Protein AF-A0A958S7J5-F1 (afdb_monomer)

Foldseek 3Di:
DPWKWKWKAQPVPRHTPDIWIADPVHDTDDDDAFGKIWMWIQDPPQGIDIDIDGHHHPVPDDPDDDDDDDDDRDPPPPPDD

Mean predicted aligned error: 8.37 Å

Solvent-accessible surface area (backbone atoms only — not comparable to full-atom values): 5275 Å² total; per-residue (Å²): 94,78,54,33,46,32,42,32,24,31,65,87,80,66,46,80,73,48,78,42,60,24,42,60,86,66,54,68,82,86,90,77,74,64,46,47,32,37,38,40,35,43,36,80,101,71,47,78,45,77,48,82,46,74,42,62,48,87,94,68,63,66,100,70,84,90,76,88,85,81,84,82,75,74,77,78,72,77,84,75,129

Radius of gyration: 14.83 Å; Cα contacts (8 Å, |Δi|>4): 121; chains: 1; bounding box: 54×25×30 Å

Nearest PDB structures (foldseek):
  4rb4-assembly1_A  TM=7.366E-01  e=5.549E-01  Escherichia coli DEC13E
  6o3o-assembly1_A-3  TM=4.349E-01  e=5.868E-01  Homo sapiens
  8i4t-assembly1_S  TM=5.460E-01  e=6.829E+00  Severe fever with thrombocytopenia syndrome virus
  8i4t-assembly1_Q  TM=4.320E-01  e=6.459E+00  Severe fever with thrombocytopenia syndrome virus
  8i4t-assembly1_U  TM=4.062E-01  e=5.167E+00  Severe fever with thrombocytopenia syndrome virus

Sequence (81 aa):
ILPIHIEVFNSETGDLQGIYDSNEKGSYLMILPAGKYEIIAEVPSKGTFTEKMNIGDRKSYQPEIIKDIRLNFVPKSSEQQ

Secondary structure (DSSP, 8-state):
-PPPEEEEEETTT--EEEEEE--TTS-------SEEEEEEEEETTTEEEEEEEEE--GGG--S------------------

Structure (mmCIF, N/CA/C/O backbone):
data_AF-A0A958S7J5-F1
#
_entry.id   AF-A0A958S7J5-F1
#
loop_
_atom_site.group_PDB
_atom_site.id
_atom_site.type_symbol
_atom_site.label_atom_id
_atom_site.label_alt_id
_atom_site.label_comp_id
_atom_site.label_asym_id
_atom_site.label_entity_id
_atom_site.label_seq_id
_atom_site.pdbx_PDB_ins_code
_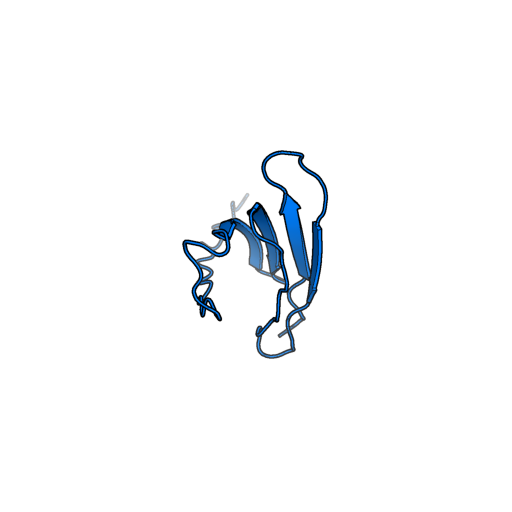atom_site.Cartn_x
_atom_site.Cartn_y
_atom_site.Cartn_z
_atom_site.occupancy
_atom_site.B_iso_or_equiv
_atom_site.auth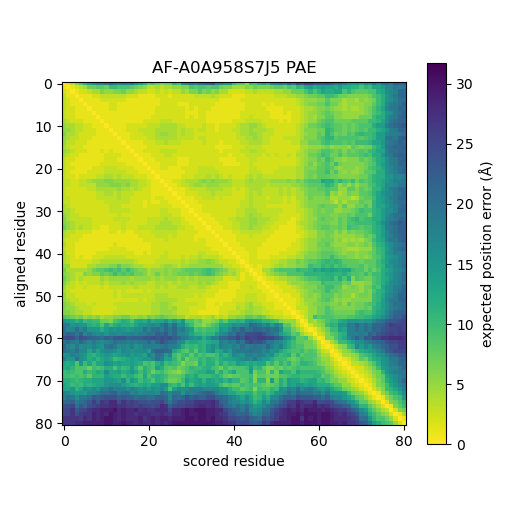_seq_id
_atom_site.auth_comp_id
_atom_site.auth_asym_id
_atom_site.auth_atom_id
_atom_site.pdbx_PDB_model_num
ATOM 1 N N . ILE A 1 1 ? 9.527 -4.825 -15.442 1.00 66.00 1 ILE A N 1
ATOM 2 C CA . ILE A 1 1 ? 9.841 -3.847 -14.369 1.00 66.00 1 ILE A CA 1
ATOM 3 C C . ILE A 1 1 ? 9.926 -4.663 -13.089 1.00 66.00 1 ILE A C 1
ATOM 5 O O . ILE A 1 1 ? 9.175 -5.626 -12.991 1.00 66.00 1 ILE A O 1
ATOM 9 N N . LEU A 1 2 ? 10.875 -4.392 -12.188 1.00 83.94 2 LEU A N 1
ATOM 10 C CA . LEU A 1 2 ? 10.890 -5.103 -10.904 1.00 83.94 2 LEU A CA 1
ATOM 11 C C . LEU A 1 2 ? 9.574 -4.810 -10.156 1.00 83.94 2 LEU A C 1
ATOM 13 O O . LEU A 1 2 ? 9.112 -3.668 -10.247 1.00 83.94 2 LEU A O 1
ATOM 17 N N . PRO A 1 3 ? 8.970 -5.798 -9.472 1.00 89.50 3 PRO A N 1
ATOM 18 C CA . PRO A 1 3 ? 7.781 -5.575 -8.655 1.00 89.50 3 PRO A CA 1
ATOM 19 C C . PRO A 1 3 ? 7.940 -4.362 -7.737 1.00 89.50 3 PRO A C 1
ATOM 21 O O . PRO A 1 3 ? 9.021 -4.103 -7.206 1.00 89.50 3 PRO A O 1
ATOM 24 N N . ILE A 1 4 ? 6.860 -3.598 -7.603 1.00 92.88 4 ILE A N 1
ATOM 25 C CA . ILE A 1 4 ? 6.768 -2.479 -6.663 1.00 92.88 4 ILE A CA 1
ATOM 26 C C . ILE A 1 4 ? 6.269 -3.065 -5.351 1.00 92.88 4 ILE A C 1
ATOM 28 O O . ILE A 1 4 ? 5.171 -3.622 -5.334 1.00 92.88 4 ILE A O 1
ATOM 32 N N . HIS A 1 5 ? 7.061 -2.906 -4.293 1.00 95.00 5 HIS A N 1
ATOM 33 C CA . HIS A 1 5 ? 6.681 -3.272 -2.930 1.00 95.00 5 HIS A CA 1
ATOM 34 C C . HIS A 1 5 ? 5.832 -2.151 -2.336 1.00 95.00 5 HIS A C 1
ATOM 36 O O . HIS A 1 5 ? 6.201 -0.979 -2.427 1.00 9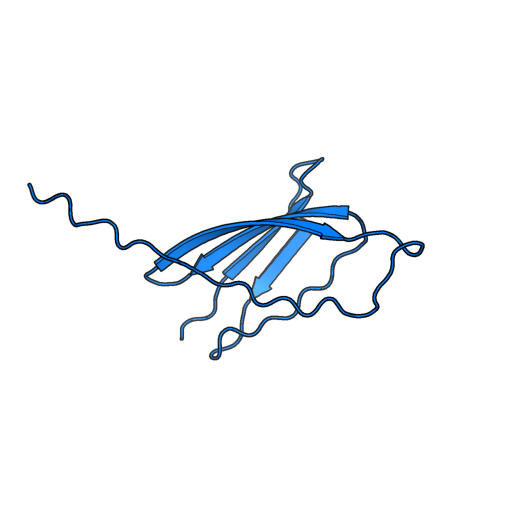5.00 5 HIS A O 1
ATOM 42 N N . ILE A 1 6 ? 4.674 -2.490 -1.780 1.00 96.19 6 ILE A N 1
ATOM 43 C CA . ILE A 1 6 ? 3.694 -1.531 -1.274 1.00 96.19 6 ILE A CA 1
ATOM 44 C C . ILE A 1 6 ? 3.324 -1.910 0.154 1.00 96.19 6 ILE A C 1
ATOM 46 O O . ILE A 1 6 ? 2.774 -2.981 0.401 1.00 96.19 6 ILE A O 1
ATOM 50 N N . GLU A 1 7 ? 3.542 -0.992 1.083 1.00 97.44 7 GLU A N 1
ATOM 51 C CA . GLU A 1 7 ? 3.115 -1.098 2.472 1.00 97.44 7 GLU A CA 1
ATOM 52 C C . GLU A 1 7 ? 1.948 -0.150 2.725 1.00 97.44 7 GLU A C 1
ATOM 54 O O . GLU A 1 7 ? 1.919 0.983 2.236 1.00 97.44 7 GLU A O 1
ATOM 59 N N . VAL A 1 8 ? 0.962 -0.613 3.486 1.00 97.25 8 VAL A N 1
ATOM 60 C CA . VAL A 1 8 ? -0.219 0.178 3.832 1.00 97.25 8 VAL A CA 1
ATOM 61 C C . VAL A 1 8 ? -0.345 0.263 5.335 1.00 97.25 8 VAL A C 1
ATOM 63 O O . VAL A 1 8 ? -0.470 -0.759 6.005 1.00 97.25 8 VAL A O 1
ATOM 66 N N . PHE A 1 9 ? -0.409 1.479 5.855 1.00 97.88 9 PHE A N 1
ATOM 67 C CA . PHE A 1 9 ? -0.566 1.759 7.274 1.00 97.88 9 PHE A CA 1
ATOM 68 C C . PHE A 1 9 ? -1.922 2.397 7.540 1.00 97.88 9 PHE A C 1
ATOM 70 O O . PHE A 1 9 ? -2.402 3.211 6.751 1.00 97.88 9 PHE A O 1
ATOM 77 N N . ASN A 1 10 ? -2.549 2.062 8.663 1.00 96.81 10 ASN A N 1
ATOM 78 C CA . ASN A 1 10 ? -3.692 2.812 9.166 1.00 96.81 10 ASN A CA 1
ATOM 79 C C . ASN A 1 10 ? -3.196 4.193 9.617 1.00 96.81 10 ASN A C 1
ATOM 81 O O . ASN A 1 10 ? -2.344 4.287 10.494 1.00 96.81 10 ASN A O 1
ATOM 85 N N . SER A 1 11 ? -3.720 5.272 9.035 1.00 95.56 11 SER A N 1
ATOM 86 C CA . SER A 1 11 ? -3.232 6.630 9.325 1.00 95.56 11 SER A CA 1
ATOM 87 C C . SER A 1 11 ? -3.590 7.144 10.720 1.00 95.56 11 SER A C 1
ATOM 89 O O . SER A 1 11 ? -3.053 8.165 11.138 1.00 95.56 11 SER A O 1
ATOM 91 N N . GLU A 1 12 ? -4.535 6.508 11.411 1.00 94.50 12 GLU A N 1
ATOM 92 C CA . GLU A 1 12 ? -4.962 6.911 12.753 1.00 94.50 12 GLU A CA 1
ATOM 93 C C . GLU A 1 12 ? -4.159 6.184 13.834 1.00 94.50 12 GLU A C 1
ATOM 95 O O . GLU A 1 12 ? -3.784 6.804 14.827 1.00 94.50 12 GLU A O 1
ATOM 100 N N . THR A 1 13 ? -3.873 4.893 13.639 1.00 95.50 13 THR A N 1
ATOM 101 C CA . THR A 1 13 ? -3.145 4.080 14.629 1.00 95.50 13 THR A CA 1
ATOM 102 C C . THR A 1 13 ? -1.658 3.917 14.321 1.00 95.50 13 THR A C 1
ATOM 104 O O . THR A 1 13 ? -0.875 3.671 15.233 1.00 95.50 13 THR A O 1
ATOM 107 N N . GLY A 1 14 ? -1.253 4.073 13.060 1.00 95.62 14 GLY A N 1
ATOM 108 C CA . GLY A 1 14 ? 0.096 3.766 12.581 1.00 95.62 14 GLY A CA 1
ATOM 109 C C . GLY A 1 14 ? 0.343 2.274 12.334 1.00 95.62 14 GLY A C 1
ATOM 110 O O . GLY A 1 14 ? 1.451 1.898 11.963 1.00 95.62 14 GLY A O 1
ATOM 111 N N . ASP A 1 15 ? -0.666 1.418 12.517 1.00 97.12 15 ASP A N 1
ATOM 112 C CA . ASP A 1 15 ? -0.505 -0.029 12.364 1.00 97.12 15 ASP A CA 1
ATOM 113 C C . ASP A 1 15 ? -0.366 -0.425 10.893 1.00 97.12 15 ASP A C 1
ATOM 115 O O . ASP A 1 15 ? -1.146 0.029 10.050 1.00 97.12 15 ASP A O 1
ATOM 119 N N . LEU A 1 16 ? 0.550 -1.349 10.594 1.00 96.69 16 LEU A N 1
ATOM 120 C CA . LEU A 1 16 ? 0.645 -1.988 9.282 1.00 96.69 16 LEU A CA 1
ATOM 121 C C . LEU A 1 16 ? -0.610 -2.837 9.020 1.00 96.69 16 LEU A C 1
ATOM 123 O O . LEU A 1 16 ? -0.935 -3.752 9.774 1.00 96.69 16 LEU A O 1
ATOM 127 N N . GLN A 1 17 ? -1.307 -2.530 7.934 1.00 96.62 17 GLN A N 1
ATOM 128 C CA . GLN A 1 17 ? -2.560 -3.165 7.521 1.00 96.62 17 GLN A CA 1
ATOM 129 C C . GLN A 1 17 ? -2.348 -4.209 6.430 1.00 96.62 17 GLN A C 1
ATOM 131 O O . GLN A 1 17 ? -3.113 -5.166 6.336 1.00 96.62 17 GLN A O 1
ATOM 136 N N . GLY A 1 18 ? -1.315 -4.039 5.606 1.00 95.75 18 GLY A N 1
ATOM 137 C CA . GLY A 1 18 ? -1.019 -4.980 4.541 1.00 95.75 18 GLY A CA 1
ATOM 138 C C . GLY A 1 18 ? 0.266 -4.660 3.801 1.00 95.75 18 GLY A C 1
ATOM 139 O O . GLY A 1 18 ? 0.745 -3.525 3.806 1.00 95.75 18 GLY A O 1
ATOM 140 N N . ILE A 1 19 ? 0.788 -5.697 3.156 1.00 96.75 19 ILE A N 1
ATOM 141 C CA . ILE A 1 19 ? 1.910 -5.640 2.227 1.00 96.75 19 ILE A CA 1
ATOM 142 C C . ILE A 1 19 ? 1.418 -6.227 0.907 1.00 96.75 19 ILE A C 1
ATOM 144 O O . ILE A 1 19 ? 0.773 -7.279 0.899 1.00 96.75 19 ILE A O 1
ATOM 148 N N . TYR A 1 20 ? 1.699 -5.535 -0.190 1.00 95.38 20 TYR A N 1
ATOM 149 C CA . TYR A 1 20 ? 1.268 -5.909 -1.530 1.00 95.38 20 TYR A CA 1
ATOM 150 C C . TYR A 1 20 ? 2.411 -5.719 -2.517 1.00 95.38 20 TYR A C 1
ATOM 152 O O . TYR A 1 20 ? 3.184 -4.773 -2.408 1.00 95.38 20 TYR A O 1
ATOM 160 N N . ASP A 1 21 ? 2.440 -6.570 -3.534 1.00 94.81 21 ASP A N 1
ATOM 161 C CA . ASP A 1 21 ? 3.372 -6.456 -4.645 1.00 94.81 21 ASP A CA 1
ATOM 162 C C . ASP A 1 21 ? 2.618 -6.191 -5.942 1.00 94.81 21 ASP A C 1
ATOM 164 O O . ASP A 1 21 ? 1.543 -6.747 -6.200 1.00 94.81 21 ASP A O 1
ATOM 168 N N . SER A 1 22 ? 3.201 -5.354 -6.795 1.00 93.88 22 SER A N 1
ATOM 169 C CA . SER A 1 22 ? 2.747 -5.254 -8.177 1.00 93.88 22 SER A CA 1
ATOM 170 C C . SER A 1 22 ? 3.290 -6.398 -9.036 1.00 93.88 22 SER A C 1
ATOM 172 O O . SER A 1 22 ? 4.321 -7.007 -8.755 1.00 93.88 22 SER A O 1
ATOM 174 N N . ASN A 1 23 ? 2.598 -6.696 -10.132 1.00 92.50 23 ASN A N 1
ATOM 175 C CA . ASN A 1 23 ? 3.115 -7.586 -11.164 1.00 92.50 23 ASN A CA 1
ATOM 176 C C . ASN A 1 23 ? 4.198 -6.890 -12.015 1.00 92.50 23 ASN A C 1
ATOM 178 O O . ASN A 1 23 ? 4.456 -5.694 -11.894 1.00 92.50 23 ASN A O 1
ATOM 182 N N . GLU A 1 24 ? 4.788 -7.611 -12.970 1.00 88.31 24 GLU A N 1
ATOM 183 C CA . GLU A 1 24 ? 5.861 -7.082 -13.834 1.00 88.31 24 GLU A CA 1
ATOM 184 C C . GLU A 1 24 ? 5.458 -5.876 -14.707 1.00 88.31 24 GLU A C 1
ATOM 186 O O . GLU A 1 24 ? 6.332 -5.176 -15.242 1.00 88.31 24 GLU A O 1
ATOM 191 N N . LYS A 1 25 ? 4.146 -5.643 -14.865 1.00 87.62 25 LYS A N 1
ATOM 192 C CA . LYS A 1 25 ? 3.545 -4.509 -15.582 1.00 87.62 25 LYS A CA 1
ATOM 193 C C . LYS A 1 25 ? 3.224 -3.327 -14.658 1.00 87.62 25 LYS A C 1
ATOM 195 O O . LYS A 1 25 ? 2.763 -2.300 -15.145 1.00 87.62 25 LYS A O 1
ATOM 200 N N . GLY A 1 26 ? 3.466 -3.456 -13.353 1.00 85.44 26 GLY A N 1
ATOM 201 C CA . GLY A 1 26 ? 3.168 -2.440 -12.345 1.00 85.44 26 GLY A CA 1
ATOM 202 C C . GLY A 1 26 ? 1.714 -2.428 -11.865 1.00 85.44 26 GLY A C 1
ATOM 203 O O . GLY A 1 26 ? 1.340 -1.529 -11.119 1.00 85.44 26 GLY A O 1
ATOM 204 N N . SER A 1 27 ? 0.885 -3.399 -12.262 1.00 89.69 27 SER A N 1
ATOM 205 C CA . SER A 1 27 ? -0.491 -3.517 -11.758 1.00 89.69 27 SER A CA 1
ATOM 206 C C . SER A 1 27 ? -0.506 -4.248 -10.420 1.00 89.69 27 SER A C 1
ATOM 208 O O . SER A 1 27 ? 0.205 -5.236 -10.259 1.00 89.69 27 SER A O 1
ATOM 210 N N . TYR A 1 28 ? -1.347 -3.815 -9.488 1.00 90.50 28 TYR A N 1
ATOM 211 C CA . TYR A 1 28 ? -1.492 -4.424 -8.166 1.00 90.50 28 TYR A CA 1
ATOM 212 C C . TYR A 1 28 ? -2.974 -4.518 -7.784 1.00 90.50 28 TYR A C 1
ATOM 214 O O . TYR A 1 28 ? -3.812 -3.806 -8.338 1.00 90.50 28 TYR A O 1
ATOM 222 N N . LEU A 1 29 ? -3.290 -5.405 -6.841 1.00 90.56 29 LEU A N 1
ATOM 223 C CA . LEU A 1 29 ? -4.615 -5.530 -6.241 1.00 90.56 29 LEU A CA 1
ATOM 224 C C . LEU A 1 29 ? -4.479 -5.375 -4.730 1.00 90.56 29 LEU A C 1
ATOM 226 O O . LEU A 1 29 ? -3.676 -6.062 -4.103 1.00 90.56 29 LEU A O 1
ATOM 230 N N . MET A 1 30 ? -5.285 -4.488 -4.158 1.00 90.88 30 MET A N 1
ATOM 231 C CA . MET A 1 30 ? -5.276 -4.165 -2.738 1.00 90.88 30 MET A CA 1
ATOM 232 C C . MET A 1 30 ? -6.695 -4.299 -2.188 1.00 90.88 30 MET A C 1
ATOM 234 O O . MET A 1 30 ? -7.637 -3.744 -2.750 1.00 90.88 30 MET A O 1
ATOM 238 N N . ILE A 1 31 ? -6.844 -5.047 -1.095 1.00 89.12 31 ILE A N 1
ATOM 239 C CA . ILE A 1 31 ? -8.124 -5.252 -0.410 1.00 89.12 31 ILE A CA 1
ATOM 240 C C . ILE A 1 31 ? -7.981 -4.685 0.994 1.00 89.12 31 ILE A C 1
ATOM 242 O O . ILE A 1 31 ? -7.214 -5.213 1.796 1.00 89.12 31 ILE A O 1
ATOM 246 N N . LEU A 1 32 ? -8.724 -3.618 1.273 1.00 89.19 32 LEU A N 1
ATOM 247 C CA . LEU A 1 32 ? -8.714 -2.918 2.551 1.00 89.19 32 LEU A CA 1
ATOM 248 C C . LEU A 1 32 ? -10.153 -2.680 3.025 1.00 89.19 32 LEU A C 1
ATOM 250 O O . LEU A 1 32 ? -11.041 -2.455 2.194 1.00 89.19 32 LEU A O 1
ATOM 254 N N . PRO A 1 33 ? -10.406 -2.719 4.343 1.00 88.50 33 PRO A N 1
ATOM 255 C CA . PRO A 1 33 ? -11.680 -2.281 4.888 1.00 88.50 33 PRO A CA 1
ATOM 256 C C . PRO A 1 33 ? -11.853 -0.758 4.750 1.00 88.50 33 PRO A C 1
ATOM 258 O O . PRO A 1 33 ? -10.981 -0.039 4.264 1.00 88.50 33 PRO A O 1
ATOM 261 N N . ALA A 1 34 ? -13.016 -0.257 5.168 1.00 89.00 34 ALA A N 1
ATOM 262 C CA . ALA A 1 34 ? -13.226 1.182 5.278 1.00 89.00 34 ALA A CA 1
ATOM 263 C C . ALA A 1 34 ? -12.288 1.768 6.344 1.00 89.00 34 ALA A C 1
ATOM 265 O O . ALA A 1 34 ? -12.152 1.205 7.432 1.00 89.00 34 ALA A O 1
ATOM 266 N N . GLY A 1 35 ? -11.667 2.902 6.035 1.00 91.44 35 GLY A N 1
ATOM 267 C CA . GLY A 1 35 ? -10.658 3.507 6.895 1.00 91.44 35 GLY A CA 1
ATOM 268 C C . GLY A 1 35 ? -9.790 4.534 6.177 1.00 91.44 35 GLY A C 1
ATOM 269 O O . GLY A 1 35 ? -9.932 4.779 4.976 1.00 91.44 35 GLY A O 1
ATOM 270 N N . LYS A 1 36 ? -8.878 5.139 6.939 1.00 94.06 36 LYS A N 1
ATOM 271 C CA . LYS A 1 36 ? -7.873 6.079 6.436 1.00 94.06 36 LYS A CA 1
ATOM 272 C C . LYS A 1 36 ? -6.514 5.406 6.434 1.00 94.06 36 LYS A C 1
ATOM 274 O O . LYS A 1 36 ? -6.107 4.839 7.448 1.00 94.06 36 LYS A O 1
ATOM 279 N N . TYR A 1 37 ? -5.825 5.510 5.311 1.00 96.12 37 TYR A N 1
ATOM 280 C CA . TYR A 1 37 ? -4.588 4.796 5.070 1.00 96.12 37 TYR A CA 1
ATOM 281 C C . TYR A 1 37 ? -3.498 5.706 4.522 1.00 96.12 37 TYR A C 1
ATOM 283 O O . TYR A 1 37 ? -3.760 6.637 3.756 1.00 96.12 37 TYR A O 1
ATOM 291 N N . GLU A 1 38 ? -2.267 5.394 4.902 1.00 96.88 38 GLU A N 1
ATOM 292 C CA . GLU A 1 38 ? -1.055 5.890 4.272 1.00 96.88 38 GLU A CA 1
ATOM 293 C C . GLU A 1 38 ? -0.420 4.731 3.512 1.00 96.88 38 GLU A C 1
ATOM 295 O O . GLU A 1 38 ? -0.135 3.679 4.081 1.00 96.88 38 GLU A O 1
ATOM 300 N N . ILE A 1 39 ? -0.266 4.912 2.207 1.00 95.50 39 ILE A N 1
ATOM 301 C CA . ILE A 1 39 ? 0.304 3.929 1.297 1.00 95.50 39 ILE A CA 1
ATOM 302 C C . ILE A 1 39 ? 1.719 4.375 0.979 1.00 95.50 39 ILE A C 1
ATOM 304 O O . ILE A 1 39 ? 1.923 5.505 0.535 1.00 95.50 39 ILE A O 1
ATOM 308 N N . ILE A 1 40 ? 2.677 3.481 1.180 1.00 95.19 40 ILE A N 1
ATOM 309 C CA . ILE A 1 40 ? 4.092 3.692 0.906 1.00 95.19 40 ILE A CA 1
ATOM 310 C C . ILE A 1 40 ? 4.505 2.667 -0.145 1.00 95.19 40 ILE A C 1
ATOM 312 O O . ILE A 1 40 ? 4.443 1.470 0.099 1.00 95.19 40 ILE A O 1
ATOM 316 N N . ALA A 1 41 ? 4.898 3.129 -1.328 1.00 93.56 41 ALA A N 1
ATOM 317 C CA . ALA A 1 41 ? 5.320 2.273 -2.428 1.00 93.56 41 ALA A CA 1
ATOM 318 C C . ALA A 1 41 ? 6.804 2.490 -2.734 1.00 93.56 41 ALA A C 1
ATOM 320 O O . ALA A 1 41 ? 7.222 3.597 -3.083 1.00 93.56 41 ALA A O 1
ATOM 321 N N . GLU A 1 42 ? 7.599 1.432 -2.641 1.00 92.31 42 GLU A N 1
ATOM 322 C CA . GLU A 1 42 ? 9.002 1.431 -3.035 1.00 92.31 42 GLU A CA 1
ATOM 323 C C . GLU A 1 42 ? 9.124 1.081 -4.511 1.00 92.31 42 GLU A C 1
ATOM 325 O O . GLU A 1 42 ? 8.827 -0.032 -4.949 1.00 92.31 42 GLU A O 1
ATOM 330 N N . VAL A 1 43 ? 9.574 2.052 -5.302 1.00 87.38 43 VAL A N 1
ATOM 331 C CA . VAL A 1 43 ? 9.714 1.893 -6.743 1.00 87.38 43 VAL A CA 1
ATOM 332 C C . VAL A 1 43 ? 11.187 1.693 -7.076 1.00 87.38 43 VAL A C 1
ATOM 334 O O . VAL A 1 43 ? 11.987 2.629 -6.920 1.00 87.38 43 VAL A O 1
ATOM 337 N N . PRO A 1 44 ? 11.568 0.502 -7.574 1.00 84.75 44 PRO A N 1
ATOM 338 C CA . PRO A 1 44 ? 12.954 0.193 -7.884 1.00 84.75 44 PRO A CA 1
ATOM 339 C C . PRO A 1 44 ? 13.581 1.250 -8.793 1.00 84.75 44 PRO A C 1
ATOM 341 O O . PRO A 1 44 ? 13.008 1.644 -9.812 1.00 84.75 44 PRO A O 1
ATOM 344 N N . SER A 1 45 ? 14.758 1.735 -8.393 1.00 82.50 45 SER A N 1
ATOM 345 C CA . SER A 1 45 ? 15.530 2.770 -9.100 1.00 82.50 45 SER A CA 1
ATOM 346 C C . SER A 1 45 ? 14.866 4.151 -9.211 1.00 82.50 45 SER A C 1
ATOM 348 O O . SER A 1 45 ? 15.404 5.017 -9.899 1.00 82.50 45 SER A O 1
ATOM 350 N N . LYS A 1 46 ? 13.726 4.384 -8.547 1.00 82.88 46 LYS A N 1
ATOM 351 C CA . LYS A 1 46 ? 13.027 5.682 -8.556 1.00 82.88 46 LYS A CA 1
ATOM 352 C C . LYS A 1 46 ? 12.756 6.250 -7.161 1.00 82.88 46 LYS A C 1
ATOM 354 O O . LYS A 1 46 ? 12.640 7.464 -7.027 1.00 82.88 46 LYS A O 1
ATOM 359 N N . GLY A 1 47 ? 12.748 5.403 -6.132 1.00 85.06 47 GLY A N 1
ATOM 360 C CA . GLY A 1 47 ? 12.593 5.799 -4.733 1.00 85.06 47 GLY A CA 1
ATOM 361 C C . GLY A 1 47 ? 11.191 5.525 -4.201 1.00 85.06 47 GLY A C 1
ATOM 362 O O . GLY A 1 47 ? 10.434 4.751 -4.784 1.00 85.06 47 GLY A O 1
ATOM 363 N N . THR A 1 48 ? 10.860 6.154 -3.079 1.00 88.94 48 THR A N 1
ATOM 364 C CA . THR A 1 48 ? 9.602 5.919 -2.366 1.00 88.94 48 THR A CA 1
ATOM 365 C C . THR A 1 48 ? 8.529 6.914 -2.795 1.00 88.94 48 THR A C 1
ATOM 367 O O . THR A 1 48 ? 8.785 8.111 -2.936 1.00 88.94 48 THR A O 1
ATOM 370 N N . PHE A 1 49 ? 7.315 6.414 -2.984 1.00 88.56 49 PHE A N 1
A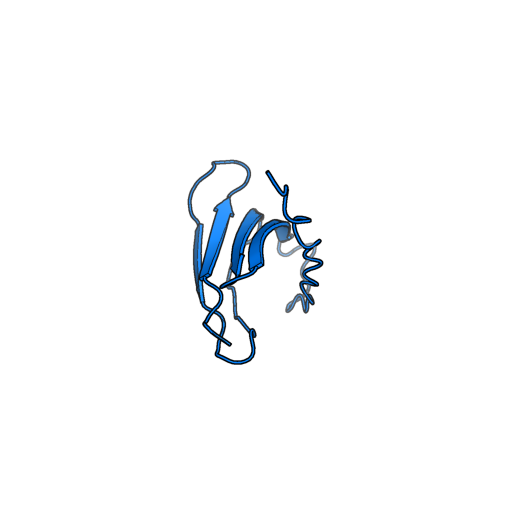TOM 371 C CA . PHE A 1 49 ? 6.101 7.194 -3.167 1.00 88.56 49 PHE A CA 1
ATOM 372 C C . PHE A 1 49 ? 5.208 7.044 -1.939 1.00 88.56 49 PHE A C 1
ATOM 374 O O . PHE A 1 49 ? 5.070 5.942 -1.416 1.00 88.56 49 PHE A O 1
ATOM 381 N N . THR A 1 50 ? 4.579 8.136 -1.509 1.00 92.25 50 THR A N 1
ATOM 382 C CA . THR A 1 50 ? 3.653 8.126 -0.375 1.00 92.25 50 THR A CA 1
ATOM 383 C C . THR A 1 50 ? 2.345 8.796 -0.759 1.00 92.25 50 THR A C 1
ATOM 385 O O . THR A 1 50 ? 2.342 9.897 -1.311 1.00 92.25 50 THR A O 1
ATOM 388 N N . GLU A 1 51 ? 1.228 8.151 -0.433 1.00 91.50 51 GLU A N 1
ATOM 389 C CA . GLU A 1 51 ? -0.110 8.667 -0.697 1.00 91.50 51 GLU A CA 1
ATOM 390 C C . GLU A 1 51 ? -1.059 8.414 0.470 1.00 91.50 51 GLU A C 1
ATOM 392 O O . GLU A 1 51 ? -1.094 7.330 1.046 1.00 91.50 51 GLU A O 1
ATOM 397 N N . LYS A 1 52 ? -1.889 9.413 0.779 1.00 93.19 52 LYS A N 1
ATOM 398 C CA . LYS A 1 52 ? -2.985 9.267 1.736 1.00 93.19 52 LYS A CA 1
ATOM 399 C C . LYS A 1 52 ? -4.270 8.905 1.008 1.00 93.19 52 LYS A C 1
ATOM 401 O O . LYS A 1 52 ? -4.661 9.572 0.049 1.00 93.19 52 LYS A O 1
ATOM 406 N N . MET A 1 53 ? -4.950 7.879 1.499 1.00 89.69 53 MET A N 1
ATOM 407 C CA . MET A 1 53 ? -6.183 7.359 0.926 1.00 89.69 53 MET A CA 1
ATOM 408 C C . MET A 1 53 ? -7.263 7.247 1.996 1.00 89.69 53 MET A C 1
ATOM 410 O O . MET A 1 53 ? -6.997 6.869 3.133 1.00 89.69 53 MET A O 1
ATOM 414 N N . ASN A 1 54 ? -8.500 7.564 1.625 1.00 89.94 54 ASN A N 1
ATOM 415 C CA . ASN A 1 54 ? -9.665 7.355 2.472 1.00 89.94 54 ASN A CA 1
ATOM 416 C C . ASN A 1 54 ? -10.630 6.416 1.750 1.00 89.94 54 ASN A C 1
ATOM 418 O O . ASN A 1 54 ? -11.101 6.743 0.660 1.00 89.94 54 ASN A O 1
ATOM 422 N N . ILE A 1 55 ? -10.912 5.268 2.358 1.00 86.12 55 ILE A N 1
ATOM 423 C CA . ILE A 1 55 ? -11.890 4.299 1.873 1.00 86.12 55 ILE A CA 1
ATOM 424 C C . ILE A 1 55 ? -13.157 4.504 2.693 1.00 86.12 55 ILE A C 1
ATOM 426 O O . ILE A 1 55 ? -13.204 4.201 3.885 1.00 86.12 55 ILE A O 1
ATOM 430 N N . GLY A 1 56 ? -14.172 5.071 2.045 1.00 79.19 56 GLY A N 1
ATOM 431 C CA . GLY A 1 56 ? -15.463 5.336 2.664 1.00 79.19 56 GLY A CA 1
ATOM 432 C C . GLY A 1 56 ? -16.211 4.057 3.055 1.00 79.19 56 GLY A C 1
ATOM 433 O O . GLY A 1 56 ? -15.982 2.976 2.511 1.00 79.19 56 GLY A O 1
ATOM 434 N N . ASP A 1 57 ? -17.128 4.184 4.012 1.00 73.50 57 ASP A N 1
ATOM 435 C CA . ASP A 1 57 ? -17.962 3.076 4.472 1.00 73.50 57 ASP A CA 1
ATOM 436 C C . ASP A 1 57 ? -19.083 2.717 3.471 1.00 73.50 57 ASP A C 1
ATOM 438 O O . ASP A 1 57 ? -19.269 3.359 2.430 1.00 73.50 57 ASP A O 1
ATOM 442 N N . ARG A 1 58 ? -19.879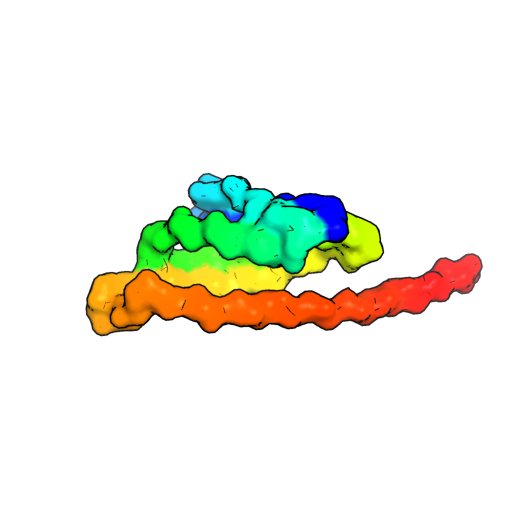 1.692 3.816 1.00 63.91 58 ARG A N 1
ATOM 443 C CA . ARG A 1 58 ? -21.004 1.185 3.007 1.00 63.91 58 ARG A CA 1
ATOM 444 C C . ARG A 1 58 ? -22.007 2.254 2.555 1.00 63.91 58 ARG A C 1
ATOM 446 O O . ARG A 1 58 ? -22.683 2.030 1.557 1.00 63.91 58 ARG A O 1
ATOM 453 N N . LYS A 1 59 ? -22.139 3.386 3.256 1.00 66.44 59 LYS A N 1
ATOM 454 C CA . LYS A 1 59 ? -23.072 4.466 2.882 1.00 66.44 59 LYS A CA 1
ATOM 455 C C . LYS A 1 59 ? -22.533 5.350 1.754 1.00 66.44 59 LYS A C 1
ATOM 457 O O . LYS A 1 59 ? -23.296 6.104 1.163 1.00 66.44 59 LYS A O 1
ATOM 462 N N . SER A 1 60 ? -21.244 5.234 1.448 1.00 63.59 60 SER A N 1
ATOM 463 C CA . SER A 1 60 ? -20.525 6.000 0.421 1.00 63.59 60 SER A CA 1
ATOM 464 C C . SER A 1 60 ? -19.933 5.122 -0.692 1.00 63.59 60 SER A C 1
ATOM 466 O O . SER A 1 60 ? -19.107 5.580 -1.477 1.00 63.59 60 SER A O 1
ATOM 468 N N . TYR A 1 61 ? -20.332 3.848 -0.744 1.00 59.12 61 TYR A N 1
ATOM 469 C CA . TYR A 1 61 ? -19.596 2.803 -1.450 1.00 59.12 61 TYR A CA 1
ATOM 470 C C . TYR A 1 61 ? -19.689 2.906 -2.980 1.00 59.12 61 TYR A C 1
ATOM 472 O O . TYR A 1 61 ? -20.779 2.844 -3.550 1.00 59.12 61 TYR A O 1
ATOM 480 N N . GLN A 1 62 ? -18.527 2.963 -3.639 1.00 61.50 62 GLN A N 1
ATOM 481 C CA . GLN A 1 62 ? -18.347 2.442 -4.995 1.00 61.50 62 GLN A CA 1
ATOM 482 C C . GLN A 1 62 ? -17.693 1.054 -4.879 1.00 61.50 62 GLN A C 1
ATOM 484 O O . GLN A 1 62 ? -16.731 0.920 -4.122 1.00 61.50 62 GLN A O 1
ATOM 489 N N . PRO A 1 63 ? -18.194 0.022 -5.585 1.00 57.16 63 PRO A N 1
ATOM 490 C CA . PRO A 1 63 ? -17.704 -1.354 -5.454 1.00 57.16 63 PRO A CA 1
ATOM 491 C C . PRO A 1 63 ? -16.258 -1.556 -5.904 1.00 57.16 63 PRO A C 1
ATOM 493 O O . PRO A 1 63 ? -15.616 -2.511 -5.478 1.00 57.16 63 PRO A O 1
ATOM 496 N N . GLU A 1 64 ? -15.744 -0.649 -6.726 1.00 59.25 64 GLU A N 1
ATOM 497 C CA . GLU A 1 64 ? -14.376 -0.655 -7.215 1.00 59.25 64 GLU A CA 1
ATOM 498 C C . GLU A 1 64 ? -13.920 0.797 -7.371 1.00 59.25 64 GLU A C 1
ATOM 500 O O . GLU A 1 64 ? -14.605 1.605 -7.999 1.00 59.25 64 GLU A O 1
ATOM 505 N N . ILE A 1 65 ? -12.778 1.143 -6.777 1.00 67.75 65 ILE A N 1
ATOM 506 C CA . ILE A 1 65 ? -12.117 2.425 -7.021 1.00 67.75 65 ILE A CA 1
ATOM 507 C C . ILE A 1 65 ? -10.987 2.144 -8.006 1.00 67.75 65 ILE A C 1
ATOM 509 O O . ILE A 1 65 ? -9.935 1.637 -7.621 1.00 67.75 65 ILE A O 1
ATOM 513 N N . ILE A 1 66 ? -11.197 2.480 -9.280 1.00 70.12 66 ILE A N 1
ATOM 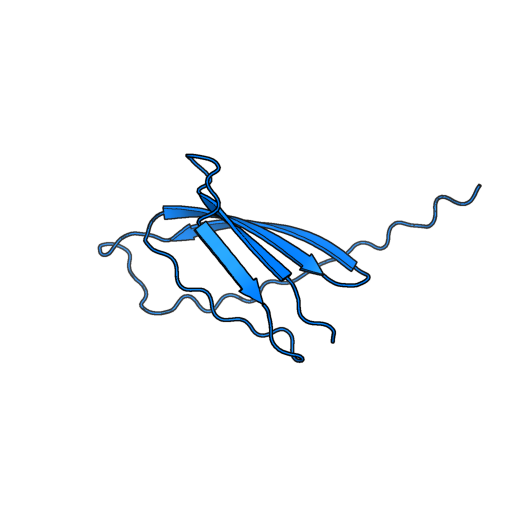514 C CA . ILE A 1 66 ? -10.120 2.466 -10.272 1.00 70.12 66 ILE A CA 1
ATOM 515 C C . ILE A 1 66 ? -9.323 3.755 -10.092 1.00 70.12 66 ILE A C 1
ATOM 517 O O . ILE A 1 66 ? -9.844 4.852 -10.307 1.00 70.12 66 ILE A O 1
ATOM 521 N N . LYS A 1 67 ? -8.062 3.630 -9.676 1.00 70.00 67 LYS A N 1
ATOM 522 C CA . LYS A 1 67 ? -7.177 4.774 -9.463 1.00 70.00 67 LYS A CA 1
ATOM 523 C C . LYS A 1 67 ? -5.830 4.549 -10.129 1.00 70.00 67 LYS A C 1
ATOM 525 O O . LYS A 1 67 ? -5.082 3.658 -9.743 1.00 70.00 67 LYS A O 1
ATOM 530 N N . ASP A 1 68 ? -5.504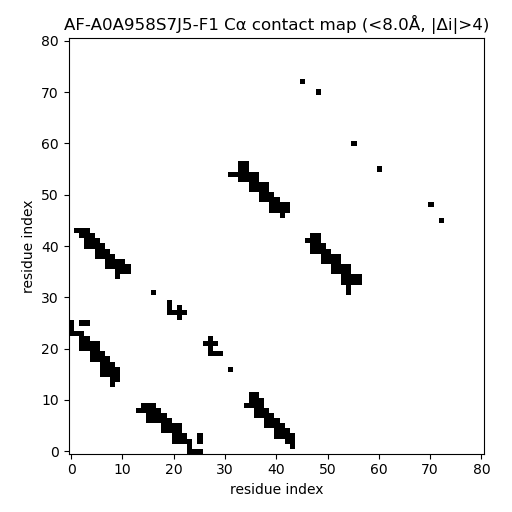 5.417 -11.081 1.00 73.81 68 ASP A N 1
ATOM 531 C CA . ASP A 1 68 ? -4.153 5.505 -11.622 1.00 73.81 68 ASP A CA 1
ATOM 532 C C . ASP A 1 68 ? -3.267 6.284 -10.646 1.00 73.81 68 ASP A C 1
ATOM 534 O O . ASP A 1 68 ? -3.427 7.498 -10.478 1.00 73.81 68 ASP A O 1
ATOM 538 N N . ILE A 1 69 ? -2.293 5.612 -10.037 1.00 67.81 69 ILE A N 1
ATOM 539 C CA . ILE A 1 69 ? -1.231 6.292 -9.292 1.00 67.81 69 ILE A CA 1
ATOM 540 C C . ILE A 1 69 ? -0.173 6.765 -10.291 1.00 67.81 69 ILE A C 1
ATOM 542 O O . ILE A 1 69 ? 0.594 5.977 -10.849 1.00 67.81 69 ILE A O 1
ATOM 546 N N . ARG A 1 70 ? -0.135 8.078 -10.541 1.00 73.38 70 ARG A N 1
ATOM 547 C CA . ARG A 1 70 ? 0.853 8.698 -11.433 1.00 73.38 70 ARG A CA 1
ATOM 548 C C . ARG A 1 70 ? 2.065 9.159 -10.641 1.00 73.38 70 ARG A C 1
ATOM 550 O O . ARG A 1 70 ? 2.007 10.130 -9.892 1.00 73.38 70 ARG A O 1
ATOM 557 N N . LEU A 1 71 ? 3.175 8.468 -10.855 1.00 67.31 71 LEU A N 1
ATOM 558 C CA . LEU A 1 71 ? 4.431 8.741 -10.177 1.00 67.31 71 LEU A CA 1
ATOM 559 C C . LEU A 1 71 ? 5.263 9.759 -10.962 1.00 67.31 71 LEU A C 1
ATOM 561 O O . LEU A 1 71 ? 5.883 9.421 -11.973 1.00 67.31 71 LEU A O 1
ATOM 565 N N . ASN A 1 72 ? 5.305 10.996 -10.473 1.00 69.62 72 ASN A N 1
ATOM 566 C CA . ASN A 1 72 ? 6.175 12.040 -11.010 1.00 69.62 72 ASN A CA 1
ATOM 567 C C . ASN A 1 72 ? 7.456 12.108 -10.179 1.00 69.62 72 ASN A C 1
ATOM 569 O O . ASN A 1 72 ? 7.550 12.867 -9.217 1.00 69.62 72 ASN A O 1
ATOM 573 N N . PHE A 1 73 ? 8.448 11.302 -10.546 1.00 66.19 73 PHE A N 1
ATOM 574 C CA . PHE A 1 73 ? 9.778 11.420 -9.963 1.00 66.19 73 PHE A CA 1
ATOM 575 C C . PHE A 1 73 ? 10.484 12.611 -10.602 1.00 66.19 73 PHE A C 1
ATOM 577 O O . PHE A 1 73 ? 10.800 12.581 -11.792 1.00 66.19 73 PHE A O 1
ATOM 584 N N . VAL A 1 74 ? 10.739 13.657 -9.819 1.00 64.06 74 VAL A N 1
ATOM 585 C CA . VAL A 1 74 ? 11.743 14.648 -10.207 1.00 64.06 74 VAL A CA 1
ATOM 586 C C . VAL A 1 74 ? 13.093 13.948 -10.047 1.00 64.06 74 VAL A C 1
ATOM 588 O O . VAL A 1 74 ? 13.376 13.459 -8.949 1.00 64.06 74 VAL A O 1
ATOM 591 N N . PRO A 1 75 ? 13.922 13.838 -11.101 1.00 54.09 75 PRO A N 1
ATOM 592 C CA . PRO A 1 75 ? 15.284 13.365 -10.927 1.00 54.09 75 PRO A CA 1
ATOM 593 C C . PRO A 1 75 ? 15.932 14.254 -9.870 1.00 54.09 75 PRO A C 1
ATOM 595 O O . PRO A 1 75 ? 15.911 15.477 -10.023 1.00 54.09 75 PRO A O 1
ATOM 598 N N . LYS A 1 76 ? 16.500 13.679 -8.803 1.00 51.84 76 LYS A N 1
ATOM 599 C CA . LYS A 1 76 ? 17.469 14.436 -8.009 1.00 51.84 76 LYS A CA 1
ATOM 600 C C . LYS A 1 76 ? 18.548 14.853 -9.000 1.00 51.84 76 LYS A C 1
ATOM 602 O O . LYS A 1 76 ? 19.287 14.000 -9.489 1.00 51.84 76 LYS A O 1
ATOM 607 N N . SER A 1 77 ? 18.581 16.134 -9.363 1.00 52.66 77 SER A N 1
ATOM 608 C CA . SER A 1 77 ? 19.735 16.721 -10.024 1.00 52.66 77 SER A CA 1
ATOM 609 C C . SER A 1 77 ? 20.929 16.304 -9.189 1.00 52.66 77 SER A C 1
ATOM 611 O O . SER A 1 77 ? 20.938 16.542 -7.983 1.00 52.66 77 SER A O 1
ATOM 613 N N . SER A 1 78 ? 21.859 15.587 -9.811 1.00 52.28 78 SER A N 1
ATOM 614 C CA . SER A 1 78 ? 23.133 15.226 -9.216 1.00 52.28 78 SER A CA 1
ATOM 615 C C . SER A 1 78 ? 23.715 16.480 -8.574 1.00 52.28 78 SER A C 1
ATOM 617 O O . SER A 1 78 ? 24.145 17.379 -9.296 1.00 52.28 78 SER A O 1
ATOM 619 N N . GLU A 1 79 ? 23.680 16.554 -7.243 1.00 43.91 79 GLU A N 1
ATOM 620 C CA . GLU A 1 79 ? 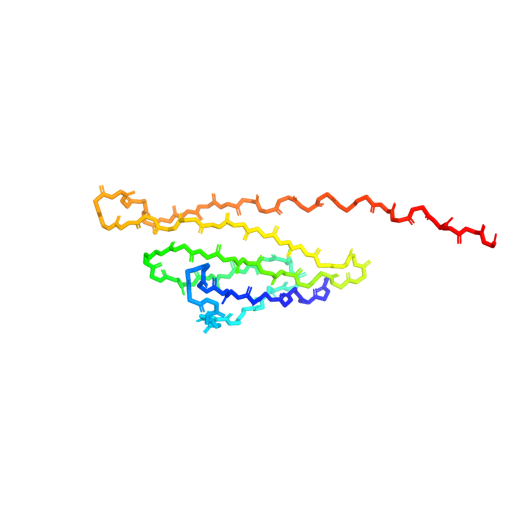24.562 17.426 -6.478 1.00 43.91 79 GLU A CA 1
ATOM 621 C C . GLU A 1 79 ? 25.970 16.924 -6.800 1.00 43.91 79 GLU A C 1
ATOM 623 O O . GLU A 1 79 ? 26.466 15.942 -6.251 1.00 43.91 79 GLU A O 1
ATOM 628 N N . GLN A 1 80 ? 26.532 17.506 -7.857 1.00 44.16 80 GLN A N 1
ATOM 629 C CA . GLN A 1 80 ? 27.919 17.347 -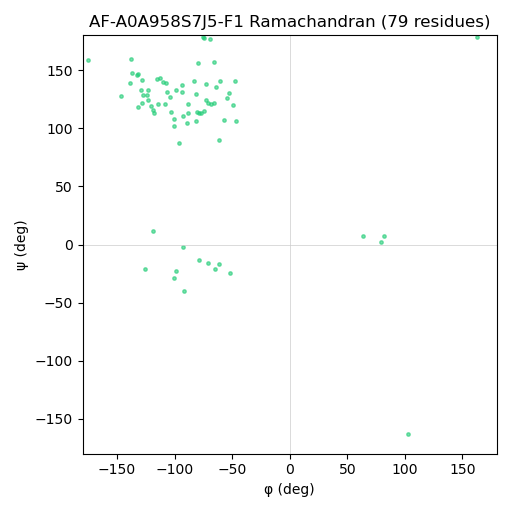8.222 1.00 44.16 80 GLN A CA 1
ATOM 630 C C . GLN A 1 80 ? 28.730 18.182 -7.234 1.00 44.16 80 GLN A C 1
ATOM 632 O O . GLN A 1 80 ? 28.628 19.403 -7.266 1.00 44.16 80 GLN A O 1
ATOM 637 N N . GLN A 1 81 ? 29.524 17.454 -6.443 1.00 38.97 81 GLN A N 1
ATOM 638 C CA . GLN A 1 81 ? 30.813 17.815 -5.832 1.00 38.97 81 GLN A CA 1
ATOM 639 C C . GLN A 1 81 ? 30.838 18.923 -4.776 1.00 38.97 81 GLN A C 1
ATOM 641 O O . GLN A 1 81 ? 30.614 20.105 -5.103 1.00 38.97 81 GLN A O 1
#

pLDDT: mean 82.0, std 15.53, range [38.97, 97.88]